Protein AF-A0A2S7XM12-F1 (afdb_monomer_lite)

pLDDT: mean 94.17, std 8.86, range [50.47, 98.75]

Foldseek 3Di:
DPDDWDKDQLLVFFDDWFWDQLLVVQADWFWEQELVLFDLVVLARHDTDTDGSNPDDPFFITFDAAQKKKQQQKPNLSGSIHGQHHVRGRGTYGVRIDTGHGDPFDHSVLVRVVCVDPVNSVQSVVQFDDDPITGHDNVSNRRDMDTRDGPVD

InterPro domains:
  IPR000055 Type I restriction modification DNA specificity domain [PF01420] (4-153)
  IPR044946 Type I restriction modification DNA specificity domain superfamily [G3DSA:3.90.220.20] (1-153)
  IPR052021 Type I restriction system S subunit [PTHR30408] (4-153)

Organism: NCBI:txid61644

Structure (mmCIF, N/CA/C/O backbone):
data_AF-A0A2S7XM12-F1
#
_entry.id   AF-A0A2S7XM12-F1
#
loop_
_atom_site.group_PDB
_atom_site.id
_atom_site.type_symbol
_atom_site.label_atom_id
_atom_site.label_alt_id
_atom_site.label_comp_id
_atom_site.label_asym_id
_atom_site.label_entity_id
_atom_site.label_seq_id
_atom_site.pdbx_PDB_ins_code
_atom_site.Cartn_x
_atom_site.Cartn_y
_atom_site.Cartn_z
_atom_site.occupancy
_atom_site.B_iso_or_equiv
_atom_site.auth_seq_id
_atom_site.auth_comp_id
_atom_site.auth_asym_id
_atom_site.auth_atom_id
_atom_site.pdbx_PDB_model_num
ATOM 1 N N . MET A 1 1 ? -19.248 5.511 23.249 1.00 50.47 1 MET A N 1
ATOM 2 C CA . MET A 1 1 ? -18.988 4.422 22.281 1.00 50.47 1 MET A CA 1
ATOM 3 C C . MET A 1 1 ? -20.319 3.722 22.055 1.00 50.47 1 MET A C 1
ATOM 5 O O . MET A 1 1 ? -20.952 3.402 23.052 1.00 50.47 1 MET A O 1
ATOM 9 N N . LYS A 1 2 ? -20.802 3.580 20.810 1.00 52.25 2 LYS A N 1
ATOM 10 C CA . LYS A 1 2 ? -21.951 2.694 20.533 1.00 52.25 2 LYS A CA 1
ATOM 11 C C . LYS A 1 2 ? -21.529 1.260 20.888 1.00 52.25 2 LYS A C 1
ATOM 13 O O . LYS A 1 2 ? -20.370 0.913 20.686 1.00 52.25 2 LYS A O 1
ATOM 18 N N . ALA A 1 3 ? -22.415 0.503 21.522 1.00 53.28 3 ALA A N 1
ATOM 19 C CA . ALA A 1 3 ? -22.042 -0.480 22.536 1.00 53.28 3 ALA A CA 1
ATOM 20 C C . ALA A 1 3 ? -21.469 -1.831 22.054 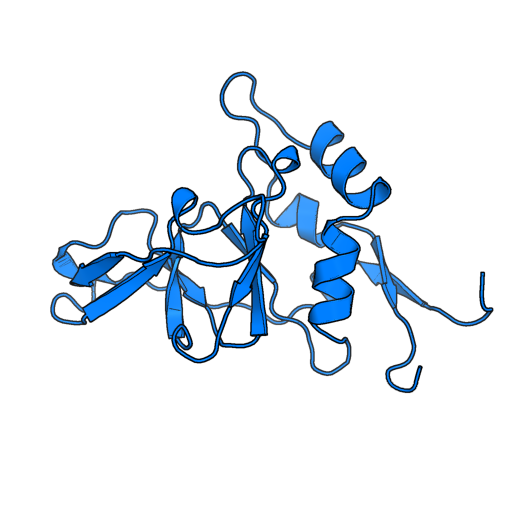1.00 53.28 3 ALA A C 1
ATOM 22 O O . ALA A 1 3 ? -21.051 -2.587 22.917 1.00 53.28 3 ALA A O 1
ATOM 23 N N . ASP A 1 4 ? -21.345 -2.127 20.752 1.00 72.38 4 ASP A N 1
ATOM 24 C CA . ASP A 1 4 ? -21.030 -3.508 20.310 1.00 72.38 4 ASP A CA 1
ATOM 25 C C . ASP A 1 4 ? -19.910 -3.652 19.261 1.00 72.38 4 ASP A C 1
ATOM 27 O O . ASP A 1 4 ? -19.759 -4.704 18.637 1.00 72.38 4 ASP A O 1
ATOM 31 N N . TRP A 1 5 ? -19.083 -2.625 19.042 1.00 81.50 5 TRP A N 1
ATOM 32 C CA . TRP A 1 5 ? -17.964 -2.764 18.099 1.00 81.50 5 TRP A CA 1
ATOM 33 C C . TRP A 1 5 ? -16.858 -3.635 18.685 1.00 81.50 5 TRP A C 1
ATOM 35 O O . TRP A 1 5 ? -16.261 -3.313 19.716 1.00 81.50 5 TRP A O 1
ATOM 45 N N . GLN A 1 6 ? -16.531 -4.716 17.977 1.00 88.06 6 GLN A N 1
ATOM 46 C CA . GLN A 1 6 ? -15.351 -5.509 18.293 1.00 88.06 6 GLN A CA 1
ATOM 47 C C . GLN A 1 6 ? -14.087 -4.709 17.977 1.00 88.06 6 GLN A C 1
ATOM 49 O O . GLN A 1 6 ? -14.089 -3.748 17.209 1.00 88.06 6 GLN A O 1
ATOM 54 N N . VAL A 1 7 ? -12.972 -5.131 18.555 1.00 92.62 7 VAL A N 1
ATOM 55 C CA . VAL A 1 7 ? -11.666 -4.528 18.314 1.00 92.62 7 VAL A CA 1
ATOM 56 C C . VAL A 1 7 ? -10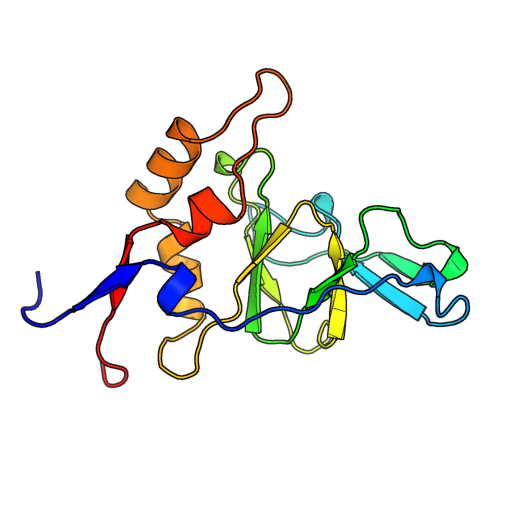.739 -5.621 17.801 1.00 92.62 7 VAL A C 1
ATOM 58 O O . VAL A 1 7 ? -10.582 -6.652 18.452 1.00 92.62 7 VAL A O 1
ATOM 61 N N . LYS A 1 8 ? -10.140 -5.415 16.624 1.00 95.19 8 LYS A N 1
ATOM 62 C CA . LYS A 1 8 ? -9.260 -6.396 15.965 1.00 95.19 8 LYS A CA 1
ATOM 63 C C . LYS A 1 8 ? -7.918 -5.759 15.602 1.00 95.19 8 LYS A C 1
ATOM 65 O O . LYS A 1 8 ? -7.807 -4.532 15.521 1.00 95.19 8 LYS A O 1
ATOM 70 N N . LYS A 1 9 ? -6.888 -6.578 15.361 1.00 97.38 9 LYS A N 1
ATOM 71 C CA . LYS A 1 9 ? -5.683 -6.088 14.676 1.00 97.38 9 LYS A CA 1
ATOM 72 C C . LYS A 1 9 ? -6.010 -5.897 13.202 1.00 97.38 9 LYS A C 1
ATOM 74 O O . LYS A 1 9 ? -6.714 -6.718 12.615 1.00 97.38 9 LYS A O 1
ATOM 79 N N . LEU A 1 10 ? -5.459 -4.854 12.591 1.00 97.44 10 LEU A N 1
ATOM 80 C CA . LEU A 1 10 ? -5.666 -4.565 11.178 1.00 97.44 10 LEU A CA 1
ATOM 81 C C . LEU A 1 10 ? -5.276 -5.776 10.327 1.00 97.44 10 LEU A C 1
ATOM 83 O O . LEU A 1 10 ? -6.047 -6.180 9.473 1.00 97.44 10 LEU A O 1
ATOM 87 N N . GLY A 1 11 ? -4.150 -6.429 10.619 1.00 97.50 11 GLY A N 1
ATOM 88 C CA . GLY A 1 11 ? -3.710 -7.621 9.890 1.00 97.50 11 GLY A CA 1
ATOM 89 C C . GLY A 1 11 ? -4.701 -8.793 9.899 1.00 97.50 11 GLY A C 1
ATOM 90 O O . GLY A 1 11 ? -4.731 -9.547 8.928 1.00 97.50 11 GLY A O 1
ATOM 91 N N . ASP A 1 12 ? -5.538 -8.925 10.932 1.00 97.19 12 ASP A N 1
ATOM 92 C CA . ASP A 1 12 ? -6.496 -10.034 11.061 1.00 97.19 12 ASP A CA 1
ATOM 93 C C . ASP A 1 12 ? -7.690 -9.880 10.109 1.00 97.19 12 ASP A C 1
ATOM 95 O O . ASP A 1 12 ? -8.362 -10.862 9.781 1.00 97.19 12 ASP A O 1
ATOM 99 N N . VAL A 1 13 ? -7.942 -8.657 9.635 1.00 96.06 13 VAL A N 1
ATOM 100 C CA . VAL A 1 13 ? -9.050 -8.321 8.730 1.00 96.06 13 VAL A CA 1
ATOM 101 C C . VAL A 1 13 ? -8.593 -8.106 7.284 1.00 96.06 13 VAL A C 1
ATOM 103 O O . VAL A 1 13 ? -9.379 -7.659 6.450 1.00 96.06 13 VAL A O 1
ATOM 106 N N . LEU A 1 14 ? -7.340 -8.452 6.963 1.00 97.81 14 LEU A N 1
ATOM 107 C CA . LEU A 1 14 ? -6.785 -8.365 5.611 1.00 97.81 14 LEU A CA 1
ATOM 108 C C . LEU A 1 14 ? -6.613 -9.740 4.965 1.00 97.81 14 LEU A C 1
ATOM 110 O O . LEU A 1 14 ? -6.393 -10.759 5.624 1.00 97.81 14 LEU A O 1
ATOM 114 N N . GLN A 1 15 ? -6.690 -9.754 3.642 1.00 98.12 15 GLN A N 1
ATOM 115 C CA . GLN A 1 15 ? -6.326 -10.888 2.808 1.00 98.12 15 GLN A CA 1
ATOM 116 C C . GLN A 1 15 ? -4.814 -10.902 2.554 1.00 98.12 15 GLN A C 1
ATOM 118 O O . GLN A 1 15 ? -4.120 -9.892 2.700 1.00 98.12 15 GLN A O 1
ATOM 123 N N . LYS A 1 16 ? -4.290 -12.055 2.129 1.00 97.06 16 LYS A N 1
ATOM 124 C CA . LYS A 1 16 ? -2.924 -12.126 1.599 1.00 97.06 16 LYS A CA 1
ATOM 125 C C . LYS A 1 16 ? -2.858 -11.407 0.248 1.00 97.06 16 LYS A C 1
ATOM 127 O O . LYS A 1 16 ? -3.780 -11.499 -0.560 1.00 97.06 16 LYS A O 1
ATOM 132 N N . THR A 1 17 ? -1.749 -10.720 0.012 1.00 97.44 17 THR A N 1
ATOM 133 C CA . THR A 1 17 ? -1.447 -10.025 -1.243 1.00 97.44 17 THR A CA 1
ATOM 134 C C . THR A 1 17 ? -0.312 -10.729 -1.966 1.00 97.44 17 THR A C 1
ATOM 136 O O . THR A 1 17 ? 0.532 -11.373 -1.339 1.00 97.44 17 THR A O 1
ATOM 139 N N . GLU A 1 18 ? -0.272 -10.576 -3.280 1.00 96.69 18 GLU A N 1
ATOM 140 C CA . GLU A 1 18 ? 0.694 -11.235 -4.142 1.00 96.69 18 GLU A CA 1
ATOM 141 C C . GLU A 1 18 ? 1.882 -10.314 -4.457 1.00 96.69 18 GLU A C 1
ATOM 143 O O . GLU A 1 18 ? 1.750 -9.093 -4.597 1.00 96.69 18 GLU A O 1
ATOM 148 N N . THR A 1 19 ? 3.059 -10.918 -4.594 1.00 97.44 19 THR A N 1
ATOM 149 C CA . THR A 1 19 ? 4.243 -10.270 -5.155 1.00 97.44 19 THR A CA 1
ATOM 150 C C . THR A 1 19 ? 4.722 -11.053 -6.363 1.00 97.44 19 THR A C 1
ATOM 152 O O . THR A 1 19 ? 4.644 -12.280 -6.395 1.00 97.44 19 THR A O 1
ATOM 155 N N . ILE A 1 20 ? 5.226 -10.340 -7.362 1.00 97.56 20 ILE A N 1
ATOM 156 C CA . ILE A 1 20 ? 5.784 -10.923 -8.581 1.00 97.56 20 ILE A CA 1
ATOM 157 C C . ILE A 1 20 ? 7.098 -10.235 -8.934 1.00 97.56 20 ILE A C 1
ATOM 159 O O . ILE A 1 20 ? 7.402 -9.155 -8.428 1.00 97.56 20 ILE A O 1
ATOM 163 N N . ASN A 1 21 ? 7.869 -10.842 -9.832 1.00 97.25 21 ASN A N 1
ATOM 164 C CA . ASN A 1 21 ? 8.996 -10.185 -10.476 1.00 97.25 21 ASN A CA 1
ATOM 165 C C . ASN A 1 21 ? 8.674 -9.945 -11.963 1.00 97.25 21 ASN A C 1
ATOM 167 O O . ASN A 1 21 ? 8.816 -10.879 -12.754 1.00 97.25 21 ASN A O 1
ATOM 171 N N . PRO A 1 22 ? 8.279 -8.720 -12.370 1.00 96.81 22 PRO A N 1
ATOM 172 C CA . PRO A 1 22 ? 7.907 -8.445 -13.758 1.00 96.81 22 PRO A CA 1
ATOM 173 C C . PRO A 1 22 ? 9.023 -8.732 -14.774 1.00 96.81 22 PRO A C 1
ATOM 175 O O . PRO A 1 22 ? 8.728 -9.003 -15.934 1.00 96.81 22 PRO A O 1
ATOM 178 N N . SER A 1 23 ? 10.296 -8.759 -14.354 1.00 94.69 23 SER A N 1
ATOM 179 C CA . SER A 1 23 ? 11.417 -9.092 -15.246 1.00 94.69 23 SER A CA 1
ATOM 180 C C . SER A 1 23 ? 11.381 -10.534 -15.767 1.00 94.69 23 SER A C 1
ATOM 182 O O . SER A 1 23 ? 12.052 -10.840 -16.747 1.00 94.69 23 SER A O 1
ATOM 184 N N . GLN A 1 24 ? 10.611 -11.423 -15.128 1.00 96.69 24 GLN A N 1
ATOM 185 C CA . GLN A 1 24 ? 10.371 -12.791 -15.607 1.00 96.69 24 GLN A CA 1
ATOM 186 C C . GLN A 1 24 ? 9.367 -12.840 -16.771 1.00 96.69 24 GLN A C 1
ATOM 188 O O . GLN A 1 24 ? 9.221 -13.871 -17.419 1.00 96.69 24 GLN A O 1
ATOM 193 N N . SER A 1 25 ? 8.685 -11.731 -17.062 1.00 96.62 25 SER A N 1
ATOM 194 C CA . SER A 1 25 ? 7.777 -11.570 -18.199 1.00 96.62 25 SER A CA 1
ATOM 195 C C . SER A 1 25 ? 8.162 -10.297 -18.964 1.00 96.62 25 SER A C 1
ATOM 197 O O . SER A 1 25 ? 7.461 -9.290 -18.884 1.00 96.62 25 SER A O 1
ATOM 199 N N . PRO A 1 26 ? 9.301 -10.301 -19.682 1.00 95.88 26 PRO A N 1
ATOM 200 C CA . PRO A 1 26 ? 9.962 -9.081 -20.150 1.00 95.88 26 PRO A CA 1
ATOM 201 C C . PRO A 1 26 ? 9.112 -8.222 -21.096 1.00 95.88 26 PRO A C 1
ATOM 203 O O . PRO A 1 26 ? 9.211 -6.997 -21.048 1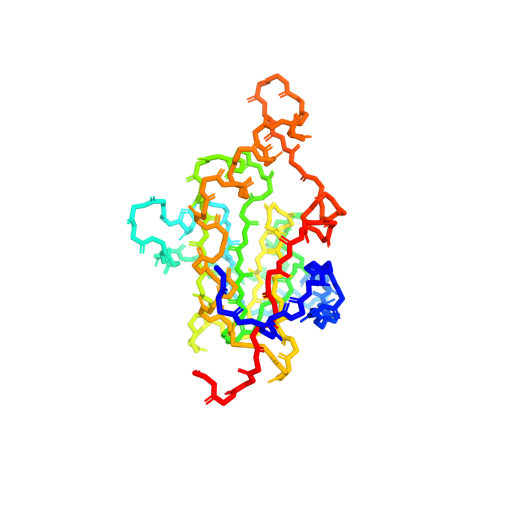.00 95.88 26 PRO A O 1
ATOM 206 N N . GLU A 1 27 ? 8.252 -8.844 -21.906 1.00 97.69 27 GLU A N 1
ATOM 207 C CA . GLU A 1 27 ? 7.377 -8.146 -22.859 1.00 97.69 27 GLU A CA 1
ATOM 208 C C . GLU A 1 27 ? 6.032 -7.709 -22.267 1.00 97.69 27 GLU A C 1
ATOM 210 O O . GLU A 1 27 ? 5.266 -7.001 -22.923 1.00 97.69 27 GLU A O 1
ATOM 215 N N . TRP A 1 28 ? 5.721 -8.099 -21.029 1.00 97.38 28 TRP A N 1
ATOM 216 C CA . TRP A 1 28 ? 4.479 -7.686 -20.390 1.00 97.38 28 TRP A CA 1
ATOM 217 C C . TRP A 1 28 ? 4.514 -6.189 -20.069 1.00 97.38 28 TRP A C 1
ATOM 219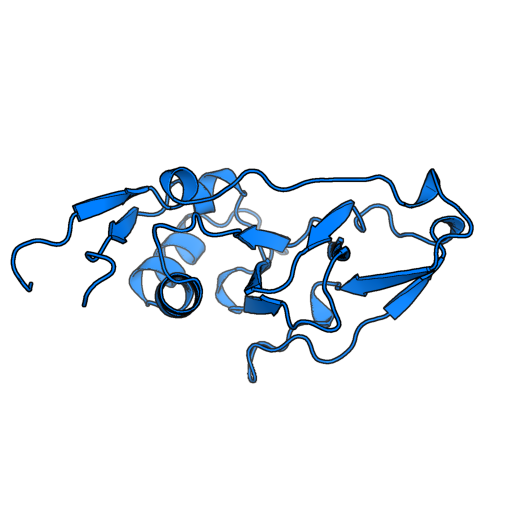 O O . TRP A 1 28 ? 5.425 -5.702 -19.400 1.00 97.38 28 TRP A O 1
ATOM 229 N N . MET A 1 29 ? 3.508 -5.463 -20.553 1.00 98.12 29 MET A N 1
ATOM 230 C CA . MET A 1 29 ? 3.297 -4.052 -20.238 1.00 98.12 29 MET A CA 1
ATOM 231 C C . MET A 1 29 ? 2.368 -3.920 -19.036 1.00 98.12 29 MET A C 1
ATOM 233 O O . MET A 1 29 ? 1.275 -4.488 -19.041 1.00 98.12 29 MET A O 1
ATOM 237 N N . PHE A 1 30 ? 2.750 -3.093 -18.070 1.00 98.19 30 PHE A N 1
ATOM 238 C CA . PHE A 1 30 ? 1.922 -2.775 -16.908 1.00 98.19 30 PHE A CA 1
ATOM 239 C C . PHE A 1 30 ? 2.071 -1.304 -16.512 1.00 98.19 30 PHE A C 1
ATOM 241 O O . PHE A 1 30 ? 3.053 -0.646 -16.864 1.00 98.19 30 PHE A O 1
ATOM 248 N N . ASN A 1 31 ? 1.088 -0.789 -15.779 1.00 98.50 31 ASN A N 1
ATOM 249 C CA . ASN A 1 31 ? 1.172 0.499 -15.106 1.00 98.50 31 ASN A CA 1
ATOM 250 C C . ASN A 1 31 ? 1.903 0.313 -13.776 1.00 98.50 31 ASN A C 1
ATOM 252 O O . ASN A 1 31 ? 1.504 -0.489 -12.927 1.00 98.50 31 ASN A O 1
ATOM 256 N N . TYR A 1 32 ? 2.992 1.049 -13.606 1.00 98.44 32 TYR A N 1
ATOM 257 C CA . TYR A 1 32 ? 3.764 1.098 -12.382 1.00 98.44 32 TYR A CA 1
ATOM 258 C C . TYR A 1 32 ? 3.319 2.280 -11.523 1.00 98.44 32 TYR A C 1
ATOM 260 O O . TYR A 1 32 ? 3.326 3.427 -11.972 1.00 98.44 32 TYR A O 1
ATOM 268 N N . ILE A 1 33 ? 2.941 1.969 -10.284 1.00 98.56 33 ILE A N 1
ATOM 269 C CA . ILE A 1 33 ? 2.514 2.929 -9.265 1.00 98.56 33 ILE A CA 1
ATOM 270 C C . ILE A 1 33 ? 3.676 3.109 -8.282 1.00 98.56 33 ILE A C 1
ATOM 272 O O . ILE A 1 33 ? 3.919 2.262 -7.409 1.00 98.56 33 ILE A O 1
ATOM 276 N N . ASP A 1 34 ? 4.431 4.192 -8.442 1.00 97.00 34 ASP A N 1
ATOM 277 C CA . ASP A 1 34 ? 5.492 4.561 -7.508 1.00 97.00 34 ASP A CA 1
ATOM 278 C C . ASP A 1 34 ? 4.957 5.443 -6.372 1.00 97.00 34 ASP A C 1
ATOM 280 O O . ASP A 1 34 ? 3.780 5.780 -6.337 1.00 97.00 34 ASP A O 1
ATOM 284 N N . VAL A 1 35 ? 5.807 5.791 -5.398 1.00 94.94 35 VAL A N 1
ATOM 285 C CA . VAL A 1 35 ? 5.364 6.577 -4.230 1.00 94.94 35 VAL A CA 1
ATOM 286 C C . VAL A 1 35 ? 4.894 7.988 -4.621 1.00 94.94 35 VAL A C 1
ATOM 288 O O . VAL A 1 35 ? 4.034 8.559 -3.949 1.00 94.94 35 VAL A O 1
ATOM 291 N N . SER A 1 36 ? 5.449 8.554 -5.695 1.00 94.81 36 SER A N 1
ATOM 292 C CA . SER A 1 36 ? 5.051 9.859 -6.236 1.00 94.81 36 SER A CA 1
ATOM 293 C C . SER A 1 36 ? 3.713 9.818 -6.968 1.00 94.81 36 SER A C 1
ATOM 295 O O . SER A 1 36 ? 3.042 10.845 -6.981 1.00 94.81 36 SER A O 1
ATOM 297 N N . SER A 1 37 ? 3.292 8.659 -7.487 1.00 97.00 37 SER A N 1
ATOM 298 C CA . SER A 1 37 ? 1.997 8.479 -8.154 1.00 97.00 37 SER A CA 1
ATOM 299 C C . SER A 1 37 ? 0.795 8.813 -7.269 1.00 97.00 37 SER A C 1
ATOM 301 O O . SER A 1 37 ? -0.272 9.121 -7.791 1.00 97.00 37 SER A O 1
ATOM 303 N N . VAL A 1 38 ? 0.932 8.723 -5.940 1.00 97.75 38 VAL A N 1
ATOM 304 C CA . VAL A 1 38 ? -0.153 9.048 -5.002 1.00 97.75 38 VAL A CA 1
ATOM 305 C C . VAL A 1 38 ? 0.013 10.447 -4.447 1.00 97.75 38 VAL A C 1
ATOM 307 O O . VAL A 1 38 ? 0.984 10.725 -3.738 1.00 97.75 38 VAL A O 1
ATOM 310 N N . SER A 1 39 ? -0.985 11.289 -4.678 1.00 96.69 39 SER A N 1
ATOM 311 C CA . SER A 1 39 ? -1.062 12.621 -4.092 1.00 96.69 39 SER A CA 1
ATOM 312 C C . SER A 1 39 ? -1.519 12.568 -2.635 1.00 96.69 39 SER A C 1
ATOM 314 O O . SER A 1 39 ? -2.440 11.840 -2.268 1.00 96.69 39 SER A O 1
ATOM 316 N N . ASN A 1 40 ? -0.860 13.355 -1.786 1.00 93.12 40 ASN A N 1
ATOM 317 C CA . ASN A 1 40 ? -1.229 13.521 -0.381 1.00 93.12 40 ASN A CA 1
ATOM 318 C C . ASN A 1 40 ? -2.212 14.678 -0.141 1.00 93.12 40 ASN A C 1
ATOM 320 O O . ASN A 1 40 ? -2.473 15.011 1.013 1.00 93.12 40 ASN A O 1
ATOM 324 N N . SER A 1 41 ? -2.726 15.306 -1.201 1.00 95.38 41 SER A N 1
ATOM 325 C CA . SER A 1 41 ? -3.803 16.298 -1.113 1.00 95.38 41 SER A CA 1
ATOM 326 C C . SER A 1 41 ? -5.130 15.729 -1.608 1.00 95.38 41 SER A C 1
ATOM 328 O O . SER A 1 41 ? -6.159 15.930 -0.969 1.00 95.38 41 SER A O 1
ATOM 330 N N . THR A 1 42 ? -5.107 14.994 -2.722 1.00 96.56 42 THR A N 1
ATOM 331 C CA . THR A 1 42 ? -6.305 14.383 -3.320 1.00 96.56 42 THR A CA 1
ATOM 332 C C . THR A 1 42 ? -6.547 12.958 -2.824 1.00 96.56 42 THR A C 1
ATOM 334 O O . THR A 1 42 ? -7.670 12.468 -2.921 1.00 96.56 42 THR A O 1
ATOM 337 N N . PHE A 1 43 ? -5.518 12.300 -2.269 1.00 97.62 43 PHE A N 1
ATOM 338 C CA . PHE A 1 43 ? -5.544 10.896 -1.832 1.00 97.62 43 PHE A CA 1
ATOM 339 C C . PHE A 1 43 ? -5.922 9.924 -2.958 1.00 97.62 43 PHE A C 1
ATOM 341 O O . PHE A 1 43 ? -6.596 8.911 -2.752 1.00 97.62 43 PHE A O 1
ATOM 348 N N . GLN A 1 44 ? -5.490 10.261 -4.174 1.00 98.00 44 GLN A N 1
ATOM 349 C CA . GLN A 1 44 ? -5.726 9.501 -5.395 1.00 98.00 44 GLN A CA 1
ATOM 350 C C . GLN A 1 44 ? -4.404 9.107 -6.053 1.00 98.00 44 GLN A C 1
ATOM 352 O O . GLN A 1 44 ? -3.360 9.721 -5.820 1.00 98.00 44 GLN A O 1
ATOM 357 N N . ILE A 1 45 ? -4.467 8.057 -6.873 1.00 98.38 45 ILE A N 1
ATOM 358 C CA . ILE A 1 45 ? -3.397 7.701 -7.803 1.00 98.38 45 ILE A CA 1
ATOM 359 C C . ILE A 1 45 ? -3.586 8.585 -9.039 1.00 98.38 45 ILE A C 1
ATOM 361 O O . ILE A 1 45 ? -4.570 8.411 -9.754 1.00 98.38 45 ILE A O 1
ATOM 365 N N . GLU A 1 46 ? -2.690 9.546 -9.251 1.00 95.94 46 GLU A N 1
ATOM 366 C CA . GLU A 1 46 ? -2.812 10.560 -10.308 1.00 95.94 46 GLU A CA 1
ATOM 367 C C . GLU A 1 46 ? -2.081 10.119 -11.580 1.00 95.94 46 GLU A C 1
ATOM 369 O O . GLU A 1 46 ? -2.708 9.839 -12.599 1.00 95.94 46 GLU A O 1
ATOM 374 N N . GLU A 1 47 ? -0.756 9.983 -11.511 1.00 93.88 47 GLU A N 1
ATOM 375 C CA . GLU A 1 47 ? 0.071 9.610 -12.660 1.00 93.88 47 GLU A CA 1
ATOM 376 C C . GLU A 1 47 ? 0.792 8.285 -12.417 1.00 93.88 47 GLU A C 1
ATOM 378 O O . GLU A 1 47 ? 1.467 8.089 -11.405 1.00 93.88 47 GLU A O 1
ATOM 383 N N . THR A 1 48 ? 0.676 7.364 -13.375 1.00 97.38 48 THR A N 1
ATOM 384 C CA . THR A 1 48 ? 1.385 6.077 -13.365 1.00 97.38 48 THR A CA 1
ATOM 385 C C . THR A 1 48 ? 2.281 5.963 -14.589 1.00 97.38 48 THR A C 1
ATOM 387 O O . THR A 1 48 ? 2.033 6.586 -15.623 1.00 97.38 48 THR A O 1
ATOM 390 N N . GLN A 1 49 ? 3.334 5.155 -14.488 1.00 97.25 49 GLN A N 1
ATOM 391 C CA . GLN A 1 49 ? 4.263 4.943 -15.594 1.00 97.25 49 GLN A CA 1
ATOM 392 C C . GLN A 1 49 ? 3.972 3.615 -16.277 1.00 97.25 49 GLN A C 1
ATOM 394 O O . GLN A 1 49 ? 4.074 2.557 -15.658 1.00 97.25 49 GLN A O 1
ATOM 399 N N . ARG A 1 50 ? 3.659 3.643 -17.571 1.00 97.75 50 ARG A N 1
ATOM 400 C CA . ARG A 1 50 ? 3.485 2.414 -18.344 1.00 97.75 50 ARG A CA 1
ATOM 401 C C . ARG A 1 50 ? 4.843 1.870 -18.781 1.00 97.75 50 ARG A C 1
ATOM 403 O O . ARG A 1 50 ? 5.522 2.489 -19.596 1.00 97.75 50 ARG A O 1
ATOM 410 N N . ILE A 1 51 ? 5.230 0.710 -18.256 1.00 97.31 51 ILE A N 1
ATOM 411 C CA . ILE A 1 51 ? 6.567 0.133 -18.449 1.00 97.31 51 ILE A CA 1
ATOM 412 C C . ILE A 1 51 ? 6.509 -1.340 -18.866 1.00 97.31 51 ILE A C 1
ATOM 414 O O . ILE A 1 51 ? 5.527 -2.038 -18.610 1.00 97.31 51 ILE A O 1
ATOM 418 N N . LYS A 1 52 ? 7.581 -1.805 -19.518 1.00 97.94 52 LYS A N 1
ATOM 419 C CA . LYS A 1 52 ? 7.817 -3.225 -19.821 1.00 97.94 52 LYS A CA 1
ATOM 420 C C . LYS A 1 52 ? 8.368 -3.961 -18.604 1.00 97.94 52 LYS A C 1
ATOM 422 O O . LYS A 1 52 ? 9.151 -3.391 -17.842 1.00 97.94 52 LYS A O 1
ATOM 427 N N . GLY A 1 53 ? 8.068 -5.253 -18.492 1.00 97.81 53 GLY A N 1
ATOM 428 C CA . GLY A 1 53 ? 8.679 -6.164 -17.520 1.00 97.81 53 GLY A CA 1
ATOM 429 C C . GLY A 1 53 ? 10.209 -6.118 -17.525 1.00 97.81 53 GLY A C 1
ATOM 430 O O . GLY A 1 53 ? 10.827 -6.085 -16.463 1.00 97.81 53 GLY A O 1
ATOM 431 N N . SER A 1 54 ? 10.825 -6.016 -18.706 1.00 97.56 54 SER A N 1
ATOM 432 C CA . SER A 1 54 ? 12.283 -5.901 -18.868 1.00 97.56 54 SER A CA 1
ATOM 433 C C . SER A 1 54 ? 12.876 -4.611 -18.291 1.00 97.56 54 SER A C 1
ATOM 435 O O . SER A 1 54 ? 14.030 -4.609 -17.870 1.00 97.56 54 SER A O 1
ATOM 437 N N . ALA A 1 55 ? 12.088 -3.536 -18.227 1.00 97.38 55 ALA A N 1
ATOM 438 C CA . ALA A 1 55 ? 12.476 -2.240 -17.671 1.00 97.38 55 ALA A CA 1
ATOM 439 C C . ALA A 1 55 ? 11.985 -2.041 -16.224 1.00 97.38 55 ALA A C 1
ATOM 441 O O . ALA A 1 55 ? 12.107 -0.946 -15.673 1.00 97.38 55 ALA A O 1
ATOM 442 N N . ALA A 1 56 ? 11.404 -3.074 -15.605 1.00 96.94 56 ALA A N 1
ATOM 443 C CA . ALA A 1 56 ? 10.789 -2.962 -14.292 1.00 96.94 56 ALA A CA 1
ATOM 444 C C . ALA A 1 56 ? 11.824 -2.620 -13.203 1.00 96.94 56 ALA A C 1
ATOM 446 O O . ALA A 1 56 ? 12.770 -3.387 -12.988 1.00 96.94 56 ALA A O 1
ATOM 447 N N . PRO A 1 57 ? 11.625 -1.528 -12.437 1.00 96.75 57 PRO A N 1
ATOM 448 C CA . PRO A 1 57 ? 12.469 -1.217 -11.292 1.00 96.75 57 PRO A CA 1
ATOM 449 C C . PRO A 1 57 ? 12.512 -2.369 -10.282 1.00 96.75 57 PRO A C 1
ATOM 451 O O . PRO A 1 57 ? 11.551 -3.128 -10.128 1.00 96.75 57 PRO A O 1
ATOM 454 N N . SER A 1 58 ? 13.591 -2.459 -9.500 1.00 96.88 58 SER A N 1
ATOM 455 C CA . SER A 1 58 ? 13.731 -3.487 -8.453 1.00 96.88 58 SER A CA 1
ATOM 456 C C . SER A 1 58 ? 12.604 -3.453 -7.410 1.00 96.88 58 SER A C 1
ATOM 458 O O . SER A 1 58 ? 12.272 -4.480 -6.820 1.00 96.88 58 SER A O 1
ATOM 460 N N . ARG A 1 59 ? 11.981 -2.284 -7.212 1.00 96.81 59 ARG A N 1
ATOM 461 C CA . ARG A 1 59 ? 10.853 -2.081 -6.292 1.00 96.81 59 ARG A CA 1
ATOM 462 C C . ARG A 1 59 ? 9.484 -2.426 -6.882 1.00 96.81 59 ARG A C 1
ATOM 464 O O . ARG A 1 59 ? 8.551 -2.604 -6.106 1.00 96.81 59 ARG A O 1
ATOM 471 N N . ALA A 1 60 ? 9.336 -2.540 -8.202 1.00 97.88 60 ALA A N 1
ATOM 472 C CA . ALA A 1 60 ? 8.063 -2.877 -8.841 1.00 97.88 60 ALA A CA 1
ATOM 473 C C . ALA A 1 60 ? 7.749 -4.363 -8.622 1.00 97.88 60 ALA A C 1
ATOM 475 O O . ALA A 1 60 ? 8.241 -5.217 -9.362 1.00 97.88 60 ALA A O 1
ATOM 476 N N . ARG A 1 61 ? 7.018 -4.689 -7.549 1.00 98.19 61 ARG A N 1
ATOM 477 C CA . ARG A 1 61 ? 6.824 -6.086 -7.118 1.00 98.19 61 ARG A CA 1
ATOM 478 C C . ARG A 1 61 ? 5.429 -6.415 -6.604 1.00 98.19 61 ARG A C 1
ATOM 480 O O . ARG A 1 61 ? 5.041 -7.573 -6.699 1.00 98.19 61 ARG A O 1
ATOM 487 N N . LYS A 1 62 ? 4.704 -5.469 -6.004 1.00 98.38 62 LYS A N 1
ATOM 488 C CA . LYS A 1 62 ? 3.438 -5.761 -5.313 1.00 98.38 62 LYS A CA 1
ATOM 489 C C . LYS A 1 62 ? 2.274 -5.654 -6.298 1.00 98.38 62 LYS A C 1
ATOM 491 O O . LYS A 1 62 ? 2.159 -4.641 -6.979 1.00 98.38 62 LYS A O 1
ATOM 496 N N . VAL A 1 63 ? 1.438 -6.687 -6.375 1.00 98.56 63 VAL A N 1
ATOM 497 C CA . VAL A 1 63 ? 0.243 -6.681 -7.232 1.00 98.56 63 VAL A CA 1
ATOM 498 C C . VAL A 1 63 ? -0.894 -5.982 -6.497 1.00 98.56 63 VAL A C 1
ATOM 500 O O . VAL A 1 63 ? -1.225 -6.362 -5.371 1.00 98.56 63 VAL A O 1
ATOM 503 N N . VAL A 1 64 ? -1.500 -4.990 -7.141 1.00 98.69 64 VAL A N 1
ATOM 504 C CA . VAL A 1 64 ? -2.716 -4.333 -6.652 1.00 98.69 64 VAL A CA 1
ATOM 505 C C . VAL A 1 64 ? -3.947 -4.863 -7.382 1.00 98.69 64 VAL A C 1
ATOM 507 O O . VAL A 1 64 ? -3.860 -5.295 -8.530 1.00 98.69 64 VAL A O 1
ATOM 510 N N . LYS A 1 65 ? -5.091 -4.846 -6.705 1.00 98.69 65 LYS A N 1
ATOM 511 C CA . LYS A 1 65 ? -6.414 -5.093 -7.282 1.00 98.69 65 LYS A CA 1
ATOM 512 C C . LYS A 1 65 ? -7.304 -3.885 -7.041 1.00 98.69 65 LYS A C 1
ATOM 514 O O . LYS A 1 65 ? -7.031 -3.091 -6.139 1.00 98.69 65 LYS A O 1
ATOM 519 N N . GLU A 1 66 ? -8.361 -3.761 -7.831 1.00 98.56 66 GLU A N 1
ATOM 520 C CA . GLU A 1 66 ? -9.412 -2.779 -7.562 1.00 98.56 66 GLU A CA 1
ATOM 521 C C . GLU A 1 66 ? -9.841 -2.841 -6.083 1.00 98.56 66 GLU A C 1
ATOM 523 O O . GLU A 1 66 ? -9.945 -3.923 -5.498 1.00 98.56 66 GLU A O 1
ATOM 528 N N . ASN A 1 67 ? -10.091 -1.676 -5.479 1.00 98.38 67 ASN A N 1
ATOM 529 C CA . ASN A 1 67 ? -10.535 -1.505 -4.093 1.00 98.38 67 ASN A CA 1
ATOM 530 C C . ASN A 1 67 ? -9.498 -1.835 -3.009 1.00 98.38 67 ASN A C 1
ATOM 532 O O . ASN A 1 67 ? -9.783 -1.576 -1.832 1.00 98.38 67 ASN A O 1
ATOM 536 N N . ASP A 1 68 ? -8.300 -2.308 -3.371 1.00 98.75 68 ASP A N 1
ATOM 537 C CA . ASP A 1 68 ? -7.157 -2.302 -2.456 1.00 98.75 68 ASP A CA 1
ATOM 538 C C . ASP A 1 68 ? -6.848 -0.865 -2.018 1.00 98.75 68 ASP A C 1
ATOM 540 O O . ASP A 1 68 ? -7.053 0.096 -2.761 1.00 98.75 68 ASP A O 1
ATOM 544 N N . ILE A 1 69 ? -6.300 -0.712 -0.816 1.00 98.75 69 ILE A N 1
ATOM 545 C CA . ILE A 1 69 ? -5.743 0.560 -0.356 1.00 98.75 69 ILE A CA 1
ATOM 546 C C . ILE A 1 69 ? -4.226 0.429 -0.369 1.00 98.75 69 ILE A C 1
ATOM 548 O O . ILE A 1 69 ? -3.674 -0.535 0.162 1.00 98.75 69 ILE A O 1
ATOM 552 N N . ILE A 1 70 ? -3.533 1.403 -0.945 1.00 98.69 70 ILE A N 1
ATOM 553 C CA . ILE A 1 70 ? -2.076 1.495 -0.861 1.00 98.69 70 ILE A CA 1
ATOM 554 C C . ILE A 1 70 ? -1.693 2.573 0.144 1.00 98.69 70 ILE A C 1
ATOM 556 O O . ILE A 1 70 ? -2.193 3.691 0.086 1.00 98.69 70 ILE A O 1
ATOM 560 N N . PHE A 1 71 ? -0.812 2.225 1.080 1.00 98.38 71 PHE A N 1
ATOM 561 C CA . PHE A 1 71 ? -0.315 3.116 2.129 1.00 98.38 71 PHE A CA 1
ATOM 562 C C . PHE A 1 71 ? 1.205 3.233 2.026 1.00 98.38 71 PHE A C 1
ATOM 564 O O . PHE A 1 71 ? 1.902 2.218 2.109 1.00 98.38 71 PHE A O 1
ATOM 571 N N . ALA A 1 72 ? 1.741 4.436 1.814 1.00 97.75 72 ALA A N 1
ATOM 572 C CA . ALA A 1 72 ? 3.188 4.625 1.730 1.00 97.75 72 ALA A CA 1
ATOM 573 C C . ALA A 1 72 ? 3.845 4.358 3.093 1.00 97.75 72 ALA A C 1
ATOM 575 O O . ALA A 1 72 ? 3.565 5.035 4.081 1.00 97.75 72 ALA A O 1
ATOM 576 N N . THR A 1 73 ? 4.746 3.378 3.150 1.00 96.62 73 THR A N 1
ATOM 577 C CA . THR A 1 73 ? 5.441 2.999 4.394 1.00 96.62 73 THR A CA 1
ATOM 578 C C . THR A 1 73 ? 6.587 3.949 4.726 1.00 96.62 73 THR A C 1
ATOM 580 O O . THR A 1 73 ? 7.021 4.032 5.873 1.00 96.62 73 THR A O 1
ATOM 583 N N . ILE A 1 74 ? 7.065 4.682 3.722 1.00 94.62 74 ILE A N 1
ATOM 584 C CA . ILE A 1 74 ? 8.083 5.724 3.828 1.00 94.62 74 ILE A CA 1
ATOM 585 C C . ILE A 1 74 ? 7.397 7.057 4.113 1.00 94.62 74 ILE A C 1
ATOM 587 O O . ILE A 1 74 ? 6.467 7.436 3.404 1.00 94.62 74 ILE A O 1
ATOM 591 N N . ARG A 1 75 ? 7.913 7.794 5.103 1.00 92.38 75 ARG A N 1
ATOM 592 C CA . ARG A 1 75 ? 7.348 9.053 5.612 1.00 92.38 75 ARG A CA 1
ATOM 593 C C . ARG A 1 75 ? 5.833 8.916 5.826 1.00 92.38 75 ARG A C 1
ATOM 595 O O . ARG A 1 75 ? 5.066 9.686 5.248 1.00 92.38 75 ARG A O 1
ATOM 602 N N . PRO A 1 76 ? 5.395 7.936 6.639 1.00 92.56 76 PRO A N 1
ATOM 603 C CA . PRO A 1 76 ? 3.985 7.555 6.754 1.00 92.56 76 PRO A CA 1
ATOM 604 C C . PRO A 1 76 ? 3.082 8.703 7.230 1.00 92.56 76 PRO A C 1
ATOM 606 O O . PRO A 1 76 ? 1.893 8.728 6.926 1.00 92.56 76 PRO A O 1
ATOM 609 N N . THR A 1 77 ? 3.642 9.695 7.928 1.00 91.38 77 THR A N 1
ATOM 610 C CA . THR A 1 77 ? 2.926 10.898 8.373 1.00 91.38 77 THR A CA 1
ATOM 611 C C . THR A 1 77 ? 2.566 11.863 7.240 1.00 91.38 77 THR A C 1
ATOM 613 O O . THR A 1 77 ? 1.729 12.732 7.449 1.00 91.38 77 THR A O 1
ATOM 616 N N . LEU A 1 78 ? 3.141 11.710 6.038 1.00 92.94 78 LEU A N 1
ATOM 617 C CA . LEU A 1 78 ? 2.725 12.459 4.845 1.00 92.94 78 LEU A CA 1
ATOM 618 C C . LEU A 1 78 ? 1.427 11.930 4.230 1.00 92.94 78 LEU A C 1
ATOM 620 O O . LEU A 1 78 ? 0.946 12.539 3.282 1.00 92.94 78 LEU A O 1
ATOM 624 N N . GLN A 1 79 ? 0.894 10.806 4.728 1.00 93.06 79 GLN A N 1
ATOM 625 C CA . GLN A 1 79 ? -0.416 10.270 4.351 1.00 93.06 79 GLN A CA 1
ATOM 626 C C . GLN A 1 79 ? -0.613 10.127 2.832 1.00 93.06 79 GLN A C 1
ATOM 628 O O . GLN A 1 79 ? -1.674 10.422 2.286 1.00 93.06 79 GLN A O 1
ATOM 633 N N . ARG A 1 80 ? 0.404 9.605 2.137 1.00 96.62 80 ARG A N 1
ATOM 634 C CA . ARG A 1 80 ? 0.234 9.118 0.761 1.00 96.62 80 ARG A CA 1
ATOM 635 C C . ARG A 1 80 ? -0.524 7.797 0.799 1.00 96.62 80 ARG A C 1
ATOM 637 O O . ARG A 1 80 ? 0.071 6.726 0.948 1.00 96.62 80 ARG A O 1
ATOM 644 N N . ILE A 1 81 ? -1.843 7.915 0.725 1.00 98.12 81 ILE A N 1
ATOM 645 C CA . ILE A 1 81 ? -2.809 6.827 0.818 1.00 98.12 81 ILE A CA 1
ATOM 646 C C . ILE A 1 81 ? -3.778 6.974 -0.348 1.00 98.12 81 ILE A C 1
ATOM 648 O O . ILE A 1 81 ? -4.243 8.080 -0.606 1.00 98.12 81 ILE A O 1
ATOM 652 N N . ALA A 1 82 ? -4.090 5.882 -1.036 1.00 98.56 82 ALA A N 1
ATOM 653 C CA . ALA A 1 82 ? -5.092 5.889 -2.096 1.00 98.56 82 ALA A CA 1
ATOM 654 C C . ALA A 1 82 ? -5.844 4.561 -2.162 1.00 98.56 82 ALA A C 1
ATOM 656 O O . ALA A 1 82 ? -5.289 3.511 -1.833 1.00 98.56 82 ALA A O 1
ATOM 657 N N . ILE A 1 83 ? -7.094 4.619 -2.621 1.00 98.75 83 ILE A N 1
ATOM 658 C CA . ILE A 1 83 ? -7.847 3.440 -3.062 1.00 98.75 83 ILE A CA 1
ATOM 659 C C . ILE A 1 83 ? -7.499 3.186 -4.529 1.00 98.75 83 ILE A C 1
ATOM 661 O O . ILE A 1 83 ? -7.489 4.114 -5.338 1.00 98.75 83 ILE A O 1
ATOM 665 N N . VAL A 1 84 ? -7.210 1.935 -4.868 1.00 98.75 84 VAL A N 1
ATOM 666 C CA . VAL A 1 84 ? -6.876 1.515 -6.228 1.00 98.75 84 VAL A CA 1
ATOM 667 C C . VAL A 1 84 ? -8.153 1.511 -7.082 1.00 98.75 84 VAL A C 1
ATOM 669 O O . VAL A 1 84 ? -9.098 0.790 -6.747 1.00 98.75 84 VAL A O 1
ATOM 672 N N . PRO A 1 85 ? -8.208 2.302 -8.169 1.00 98.31 85 PRO A N 1
ATOM 673 C CA . PRO A 1 85 ? -9.354 2.349 -9.069 1.00 98.31 85 PRO A CA 1
ATOM 674 C C . PRO A 1 85 ? -9.388 1.135 -10.010 1.00 98.31 85 PRO A C 1
ATOM 676 O O . PRO A 1 85 ? -8.368 0.488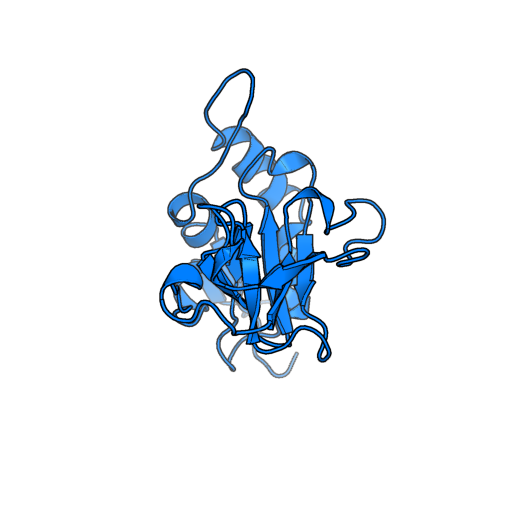 -10.245 1.00 98.31 85 PRO A O 1
ATOM 679 N N . GLU A 1 86 ? -10.550 0.878 -10.612 1.00 98.25 86 GLU A N 1
ATOM 680 C CA . GLU A 1 86 ? -10.801 -0.262 -11.513 1.00 98.25 86 GLU A CA 1
ATOM 681 C C . GLU A 1 86 ? -9.799 -0.352 -12.673 1.00 98.25 86 GLU A C 1
ATOM 683 O O . GLU A 1 86 ? -9.251 -1.415 -12.952 1.00 98.25 86 GLU A O 1
ATOM 688 N N . HIS A 1 87 ? -9.462 0.776 -13.305 1.00 97.94 87 HIS A N 1
ATOM 689 C CA . HIS A 1 87 ? -8.510 0.803 -14.423 1.00 97.94 87 HIS A CA 1
ATOM 690 C C . HIS A 1 87 ? -7.061 0.447 -14.025 1.00 97.94 87 HIS A C 1
ATOM 692 O O . HIS A 1 87 ? -6.208 0.280 -14.901 1.00 97.94 87 HIS A O 1
ATOM 698 N N . LEU A 1 88 ? -6.771 0.339 -12.721 1.00 98.50 88 LEU A N 1
ATOM 699 C CA . LEU A 1 88 ? -5.496 -0.128 -12.172 1.00 98.50 88 LEU A CA 1
ATOM 700 C C . LEU A 1 88 ? -5.599 -1.522 -11.525 1.00 98.50 88 LEU A C 1
ATOM 702 O O . LEU A 1 88 ? -4.674 -1.936 -10.820 1.00 98.50 88 LEU A O 1
ATOM 706 N N . ASP A 1 89 ? -6.663 -2.284 -11.797 1.00 98.50 89 ASP A N 1
ATOM 707 C CA . ASP A 1 89 ? -6.726 -3.693 -11.407 1.00 98.50 89 ASP A CA 1
ATOM 708 C C . ASP A 1 89 ? -5.557 -4.492 -12.016 1.00 98.50 89 ASP A C 1
ATOM 710 O O . ASP A 1 89 ? -5.166 -4.307 -13.178 1.00 98.50 89 ASP A O 1
ATOM 714 N N . LYS A 1 90 ? -4.971 -5.379 -11.203 1.00 97.94 90 LYS A N 1
ATOM 715 C CA . LYS A 1 90 ? -3.831 -6.255 -11.543 1.00 97.94 90 LYS A CA 1
ATOM 716 C C . LYS A 1 90 ? -2.573 -5.515 -12.014 1.00 97.94 90 LYS A C 1
ATOM 718 O O . LYS A 1 90 ? -1.729 -6.102 -12.693 1.00 97.94 90 LYS A O 1
ATOM 723 N N . GLN A 1 91 ? -2.426 -4.243 -11.645 1.00 98.31 91 GLN A N 1
ATOM 724 C CA . GLN A 1 91 ? -1.216 -3.461 -11.903 1.00 98.31 91 GLN A CA 1
ATOM 725 C C . GLN A 1 91 ? -0.188 -3.633 -10.777 1.00 98.31 91 GLN A C 1
ATOM 727 O O . GLN A 1 91 ? -0.417 -4.364 -9.808 1.00 98.31 91 GLN A O 1
ATOM 732 N N . ILE A 1 92 ? 0.977 -2.991 -10.913 1.00 98.56 92 ILE A N 1
ATOM 733 C CA . ILE A 1 92 ? 2.106 -3.192 -9.998 1.00 98.56 92 ILE A CA 1
ATOM 734 C C . ILE A 1 92 ? 2.450 -1.906 -9.274 1.00 98.56 92 ILE A C 1
ATOM 736 O O . ILE A 1 92 ? 2.739 -0.888 -9.896 1.00 98.56 92 ILE A O 1
ATOM 740 N N . CYS A 1 93 ? 2.507 -1.974 -7.948 1.00 98.44 93 CYS A N 1
ATOM 741 C CA . CYS A 1 93 ? 3.004 -0.884 -7.127 1.00 98.44 93 CYS A CA 1
ATOM 742 C C . CYS A 1 93 ? 4.389 -1.182 -6.539 1.00 98.44 93 CYS A C 1
ATOM 744 O O . CYS A 1 93 ? 4.880 -2.323 -6.478 1.00 98.44 93 CYS A O 1
ATOM 746 N N . SER A 1 94 ? 5.050 -0.101 -6.137 1.00 98.31 94 SER A N 1
ATOM 747 C CA . SER A 1 94 ? 6.337 -0.128 -5.453 1.00 98.31 94 SER A CA 1
ATOM 748 C C . SER A 1 94 ? 6.259 -0.884 -4.126 1.00 98.31 94 SER A C 1
ATOM 750 O O . SER A 1 94 ? 5.296 -0.761 -3.370 1.00 98.31 94 SER A O 1
ATOM 752 N N . THR A 1 95 ? 7.335 -1.579 -3.757 1.00 97.56 95 THR A N 1
ATOM 753 C CA . THR A 1 95 ? 7.512 -2.127 -2.404 1.00 97.56 95 THR A CA 1
ATOM 754 C C . THR A 1 95 ? 7.533 -1.064 -1.304 1.00 97.56 95 THR A C 1
ATOM 756 O O . THR A 1 95 ? 7.408 -1.421 -0.136 1.00 97.56 95 THR A O 1
ATOM 759 N N . GLY A 1 96 ? 7.643 0.224 -1.658 1.00 96.81 96 GLY A N 1
ATOM 760 C CA . GLY A 1 96 ? 7.447 1.355 -0.742 1.00 96.81 96 GLY A CA 1
ATOM 761 C C . GLY A 1 96 ? 5.998 1.563 -0.281 1.00 96.81 96 GLY A C 1
ATOM 762 O O . GLY A 1 96 ? 5.753 2.427 0.558 1.00 96.81 96 GLY A O 1
ATOM 763 N N . TYR A 1 97 ? 5.048 0.787 -0.807 1.00 98.31 97 TYR A N 1
ATOM 764 C CA . TYR A 1 97 ? 3.676 0.723 -0.317 1.00 98.31 97 TYR A CA 1
ATOM 765 C C . TYR A 1 97 ? 3.425 -0.542 0.489 1.00 98.31 97 TYR A C 1
ATOM 767 O O . TYR A 1 97 ? 3.924 -1.617 0.156 1.00 98.31 97 TYR A O 1
ATOM 775 N N . PHE A 1 98 ? 2.560 -0.444 1.490 1.00 98.44 98 PHE A N 1
ATOM 776 C CA . PHE A 1 98 ? 1.820 -1.575 2.024 1.00 98.44 98 PHE A CA 1
ATOM 777 C C . PHE A 1 98 ? 0.472 -1.672 1.300 1.00 98.44 98 PHE A C 1
ATOM 779 O O . PHE A 1 98 ? -0.265 -0.689 1.241 1.00 98.44 98 PHE A O 1
ATOM 786 N N . VAL A 1 99 ? 0.172 -2.842 0.727 1.00 98.69 99 VAL A N 1
ATOM 787 C CA . VAL A 1 99 ? -1.111 -3.116 0.063 1.00 98.69 99 VAL A CA 1
ATOM 788 C C . VAL A 1 99 ? -2.061 -3.700 1.100 1.00 98.69 99 VAL A C 1
ATOM 790 O O . VAL A 1 99 ? -1.808 -4.759 1.676 1.00 98.69 99 VAL A O 1
ATOM 793 N N . ILE A 1 100 ? -3.147 -2.988 1.345 1.00 98.69 100 ILE A N 1
ATOM 794 C CA . ILE A 1 100 ? -4.188 -3.319 2.303 1.00 98.69 100 ILE A CA 1
ATOM 795 C C . ILE A 1 100 ? -5.365 -3.844 1.490 1.00 98.69 100 ILE A C 1
ATOM 797 O O . ILE A 1 100 ? -6.116 -3.068 0.902 1.00 98.69 100 ILE A O 1
ATOM 801 N N . ARG A 1 101 ? -5.510 -5.170 1.459 1.00 98.62 101 ARG A N 1
ATOM 802 C CA . ARG A 1 101 ? -6.640 -5.850 0.821 1.00 98.62 101 ARG A CA 1
ATOM 803 C 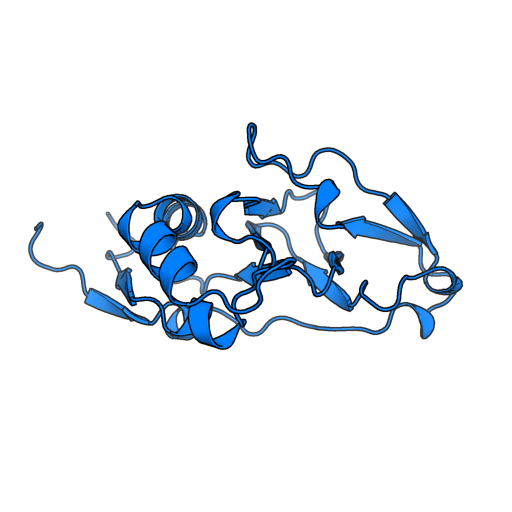C . ARG A 1 101 ? -7.645 -6.293 1.880 1.00 98.62 101 ARG A C 1
ATOM 805 O O . ARG A 1 101 ? -7.346 -7.248 2.600 1.00 98.62 101 ARG A O 1
ATOM 812 N N . PRO A 1 102 ? -8.802 -5.636 2.018 1.00 97.31 102 PRO A N 1
ATOM 813 C CA . PRO A 1 102 ? -9.771 -5.969 3.057 1.00 97.31 102 PRO A CA 1
ATOM 814 C C . PRO A 1 102 ? -10.393 -7.351 2.835 1.00 97.31 102 PRO A C 1
ATOM 816 O O . PRO A 1 102 ? -10.617 -7.775 1.700 1.00 97.31 102 PRO A O 1
ATOM 819 N N . LYS A 1 103 ? -10.689 -8.081 3.913 1.00 96.12 103 LYS A N 1
ATOM 820 C CA . LYS A 1 103 ? -11.597 -9.235 3.839 1.00 96.12 103 LYS A CA 1
ATOM 821 C C . LYS A 1 103 ? -13.024 -8.760 3.519 1.00 96.12 103 LYS A C 1
ATOM 823 O O . LYS A 1 103 ? -13.352 -7.624 3.849 1.00 96.12 103 LYS A O 1
ATOM 828 N N . PRO A 1 104 ? -13.895 -9.625 2.966 1.00 92.38 104 PRO A N 1
ATOM 829 C CA . PRO A 1 104 ? -15.290 -9.267 2.672 1.00 92.38 104 PRO A CA 1
ATOM 830 C C . PRO A 1 104 ? -16.078 -8.753 3.887 1.00 92.38 104 PRO A C 1
ATOM 832 O O . PRO A 1 104 ? -17.073 -8.058 3.742 1.00 92.38 104 PRO A O 1
ATOM 835 N N . GLU A 1 105 ? -15.616 -9.096 5.089 1.00 90.75 105 GLU A N 1
ATOM 836 C CA . GLU A 1 105 ? -16.228 -8.751 6.370 1.00 90.75 105 GLU A CA 1
ATOM 837 C C . GLU A 1 105 ? -16.043 -7.280 6.786 1.00 90.75 105 GLU A C 1
ATOM 839 O O . GLU A 1 105 ? -16.587 -6.869 7.806 1.00 90.75 105 GLU A O 1
ATOM 844 N N . ILE A 1 106 ? -15.234 -6.495 6.066 1.00 92.44 106 ILE A N 1
ATOM 845 C CA . ILE A 1 106 ? -14.961 -5.098 6.411 1.00 92.44 106 ILE A CA 1
ATOM 846 C C . ILE A 1 106 ? -14.901 -4.222 5.163 1.00 92.44 106 ILE A C 1
ATOM 848 O O . ILE A 1 106 ? -14.260 -4.543 4.163 1.00 92.44 106 ILE A O 1
ATOM 852 N N . ASN A 1 107 ? -15.568 -3.073 5.238 1.00 93.81 107 ASN A N 1
ATOM 853 C CA . ASN A 1 107 ? -15.615 -2.123 4.140 1.00 93.81 107 ASN A CA 1
ATOM 854 C C . ASN A 1 107 ? -14.233 -1.477 3.905 1.00 93.81 107 ASN A C 1
ATOM 856 O O . ASN A 1 107 ? -13.586 -0.996 4.840 1.00 93.81 107 ASN A O 1
ATOM 860 N N . ASN A 1 108 ? -13.787 -1.421 2.647 1.00 95.69 108 ASN A N 1
ATOM 861 C CA . ASN A 1 108 ? -12.503 -0.815 2.292 1.00 95.69 108 ASN A CA 1
ATOM 862 C C . ASN A 1 108 ? -12.452 0.684 2.629 1.00 95.69 108 ASN A C 1
ATOM 864 O O . ASN A 1 108 ? -11.473 1.146 3.209 1.00 95.69 108 ASN A O 1
ATOM 868 N N . ARG A 1 109 ? -13.518 1.445 2.363 1.00 96.25 109 ARG A N 1
ATOM 869 C CA . ARG A 1 109 ? -13.586 2.877 2.692 1.00 96.25 109 ARG A CA 1
ATOM 870 C C . ARG A 1 109 ? -13.501 3.119 4.193 1.00 96.25 109 ARG A C 1
ATOM 872 O O . ARG A 1 109 ? -12.874 4.085 4.611 1.00 96.25 109 ARG A O 1
ATOM 879 N N . PHE A 1 110 ? -14.066 2.229 5.008 1.00 95.94 110 PHE A N 1
ATOM 880 C CA . PHE A 1 110 ? -13.910 2.315 6.460 1.00 95.94 110 PHE A CA 1
ATOM 881 C C . PHE A 1 110 ? -12.434 2.210 6.874 1.00 95.94 110 PHE A C 1
ATOM 883 O O . PHE A 1 110 ? -11.947 3.061 7.619 1.00 95.94 110 PHE A O 1
ATOM 890 N N . ILE A 1 111 ? -11.695 1.226 6.339 1.00 97.19 111 ILE A N 1
ATOM 891 C CA . ILE A 1 111 ? -10.248 1.127 6.583 1.00 97.19 111 ILE A CA 1
ATOM 892 C C . ILE A 1 111 ? -9.532 2.367 6.044 1.00 97.19 111 ILE A C 1
ATOM 894 O O . ILE A 1 111 ? -8.704 2.930 6.749 1.00 97.19 111 ILE A O 1
ATOM 898 N N . PHE A 1 112 ? -9.870 2.827 4.838 1.00 98.12 112 PHE A N 1
ATOM 899 C CA . PHE A 1 112 ? -9.275 4.019 4.235 1.00 98.12 112 PHE A CA 1
ATOM 900 C C . PHE A 1 112 ? -9.380 5.233 5.166 1.00 98.12 112 PHE A C 1
ATOM 902 O O . PHE A 1 112 ? -8.354 5.814 5.506 1.00 98.12 112 PHE A O 1
ATOM 909 N N . TYR A 1 113 ? -10.576 5.550 5.674 1.00 97.31 113 TYR A N 1
ATOM 910 C CA . TYR A 1 113 ? -10.770 6.650 6.626 1.00 97.31 113 TYR A CA 1
ATOM 911 C C . TYR A 1 113 ? -10.097 6.407 7.983 1.00 97.31 113 TYR A C 1
ATOM 913 O O . TYR A 1 113 ? -9.584 7.350 8.587 1.00 97.31 113 TYR A O 1
ATOM 921 N N . PHE A 1 114 ? -10.030 5.158 8.454 1.00 97.06 114 PHE A N 1
ATOM 922 C CA . PHE A 1 114 ? -9.303 4.817 9.679 1.00 97.06 114 PHE A CA 1
ATOM 923 C C . PHE A 1 114 ? -7.816 5.209 9.608 1.00 97.06 114 PHE A C 1
ATOM 925 O O . PHE A 1 114 ? -7.269 5.705 10.600 1.00 97.06 114 PHE A O 1
ATOM 932 N N . LEU A 1 115 ? -7.173 5.057 8.445 1.00 97.25 115 LEU A N 1
ATOM 933 C CA . LEU A 1 115 ? -5.760 5.415 8.256 1.00 97.25 115 LEU A CA 1
ATOM 934 C C . LEU A 1 115 ? -5.494 6.927 8.379 1.00 97.25 115 LEU A C 1
ATOM 936 O O . LEU A 1 115 ? -4.362 7.323 8.648 1.00 97.25 115 LEU A O 1
ATOM 940 N N . PHE A 1 116 ? -6.521 7.771 8.236 1.00 96.56 116 PHE A N 1
ATOM 941 C CA . PHE A 1 116 ? -6.415 9.223 8.426 1.00 96.56 116 PHE A CA 1
ATOM 942 C C . PHE A 1 116 ? -6.650 9.670 9.868 1.00 96.56 116 PHE A C 1
ATOM 944 O O . PHE A 1 116 ? -6.448 10.839 10.192 1.00 96.56 116 PHE A O 1
ATOM 951 N N . THR A 1 117 ? -7.060 8.765 10.760 1.00 96.75 117 THR A N 1
ATOM 952 C CA . THR A 1 117 ? -7.303 9.129 12.158 1.00 96.75 117 THR A CA 1
ATOM 953 C C . THR A 1 117 ? -6.021 9.617 12.832 1.00 96.75 117 THR A C 1
ATOM 955 O O . THR A 1 117 ? -4.922 9.101 12.593 1.00 96.75 117 THR A O 1
ATOM 958 N N . GLU A 1 118 ? -6.160 10.585 13.740 1.00 95.69 118 GLU A N 1
ATOM 959 C CA . GLU A 1 118 ? -5.033 11.098 14.530 1.00 95.69 118 GLU A CA 1
ATOM 960 C C . GLU A 1 118 ? -4.331 9.980 15.298 1.00 95.69 118 GLU A C 1
ATOM 962 O O . GLU A 1 118 ? -3.105 9.940 15.368 1.00 95.69 118 GLU A O 1
ATOM 967 N N . LYS A 1 119 ? -5.105 9.027 15.832 1.00 95.75 119 LYS A N 1
ATOM 968 C CA . LYS A 1 119 ? -4.575 7.872 16.559 1.00 95.75 119 LYS A CA 1
ATOM 969 C C . LYS A 1 119 ? -3.653 7.029 15.677 1.00 95.75 119 LYS A C 1
ATOM 971 O O . LYS A 1 119 ? -2.535 6.731 16.094 1.00 95.75 119 LYS A O 1
ATOM 976 N N . PHE A 1 120 ? -4.100 6.659 14.476 1.00 96.81 120 PHE A N 1
ATOM 977 C CA . PHE A 1 120 ? -3.279 5.885 13.545 1.00 96.81 120 PHE A CA 1
ATOM 978 C C . PHE A 1 120 ? -2.030 6.674 13.129 1.00 96.81 120 PHE A C 1
ATOM 980 O O . PHE A 1 120 ? -0.911 6.173 13.243 1.00 96.81 120 PHE A O 1
ATOM 987 N N . THR A 1 121 ? -2.205 7.936 12.733 1.00 95.81 121 THR A N 1
ATOM 988 C CA . THR A 1 121 ? -1.109 8.800 12.267 1.00 95.81 121 THR A CA 1
ATOM 989 C C . THR A 1 121 ? -0.058 9.032 13.356 1.00 95.81 121 THR A C 1
ATOM 991 O O . THR A 1 121 ? 1.141 8.915 13.096 1.00 95.81 121 THR A O 1
ATOM 994 N N . LYS A 1 122 ? -0.483 9.272 14.603 1.00 96.06 122 LYS A N 1
ATOM 995 C CA . LYS A 1 122 ? 0.408 9.406 15.764 1.00 96.06 122 LYS A CA 1
ATOM 996 C C . LYS A 1 122 ? 1.194 8.123 16.019 1.00 96.06 122 LYS A C 1
ATOM 998 O O . LYS A 1 122 ? 2.400 8.190 16.240 1.00 96.06 122 LYS A O 1
ATOM 1003 N N . ASN A 1 123 ? 0.542 6.962 15.944 1.00 96.62 123 ASN A N 1
ATOM 1004 C CA . ASN A 1 123 ? 1.226 5.679 16.097 1.00 96.62 123 ASN A CA 1
ATOM 1005 C C . ASN A 1 123 ? 2.288 5.473 15.010 1.00 96.62 123 ASN A C 1
ATOM 1007 O O . ASN A 1 123 ? 3.401 5.065 15.330 1.00 96.62 123 ASN A O 1
ATOM 1011 N N . MET A 1 124 ? 1.990 5.807 13.749 1.00 97.19 124 MET A N 1
ATOM 1012 C CA . MET A 1 124 ? 2.985 5.748 12.671 1.00 97.19 124 MET A CA 1
ATOM 1013 C C . MET A 1 124 ? 4.157 6.704 12.922 1.00 97.19 124 MET A C 1
ATOM 1015 O O . MET A 1 124 ? 5.306 6.333 12.695 1.00 97.19 124 MET A O 1
ATOM 1019 N N . GLY A 1 125 ? 3.885 7.900 13.452 1.00 95.25 125 GLY A N 1
ATOM 1020 C CA . GLY A 1 125 ? 4.916 8.866 13.837 1.00 95.25 125 GLY A CA 1
ATOM 1021 C C . GLY A 1 125 ? 5.830 8.391 14.974 1.00 95.25 125 GLY A C 1
ATOM 1022 O O . GLY A 1 125 ? 7.003 8.751 14.987 1.00 95.25 125 GLY A O 1
ATOM 1023 N N . ILE A 1 126 ? 5.316 7.568 15.895 1.00 95.62 126 ILE A N 1
ATOM 1024 C CA . ILE A 1 126 ? 6.093 6.953 16.987 1.00 95.62 126 ILE A CA 1
ATOM 1025 C C . ILE A 1 126 ? 6.895 5.743 16.488 1.00 95.62 126 ILE A C 1
ATOM 1027 O O . ILE A 1 126 ? 8.033 5.542 16.904 1.00 95.62 126 ILE A O 1
ATOM 1031 N N . LEU A 1 127 ? 6.296 4.919 15.625 1.00 95.94 127 LEU A N 1
ATOM 1032 C CA . LEU A 1 127 ? 6.879 3.650 15.177 1.00 95.94 127 LEU A CA 1
ATOM 1033 C C . LEU A 1 127 ? 7.896 3.813 14.047 1.00 95.94 127 LEU A C 1
ATOM 1035 O O . LEU A 1 127 ? 8.739 2.932 13.871 1.00 95.94 127 LEU A O 1
ATOM 1039 N N . GLN A 1 128 ? 7.819 4.902 13.276 1.00 93.88 128 GLN A N 1
ATOM 1040 C CA . GLN A 1 128 ? 8.742 5.133 12.171 1.00 93.88 128 GLN A CA 1
ATOM 1041 C C . GLN A 1 128 ? 10.199 5.174 12.655 1.00 93.88 128 GLN A C 1
ATOM 1043 O O . GLN A 1 128 ? 10.530 5.780 13.674 1.00 93.88 128 GLN A O 1
ATOM 1048 N N . LYS A 1 129 ? 11.090 4.544 11.889 1.00 92.25 129 LYS A N 1
ATOM 1049 C CA . LYS A 1 129 ? 12.531 4.489 12.165 1.00 92.25 129 LYS A CA 1
ATOM 1050 C C . LYS A 1 129 ? 13.319 5.050 10.991 1.00 92.25 129 LYS A C 1
ATOM 1052 O O . LYS A 1 129 ? 12.912 4.894 9.844 1.00 92.25 129 LYS A O 1
ATOM 1057 N N . GLY A 1 130 ? 14.476 5.637 11.286 1.00 87.12 130 GLY A N 1
ATOM 1058 C CA . GLY A 1 130 ? 15.362 6.265 10.305 1.00 87.12 130 GLY A CA 1
ATOM 1059 C C . GLY A 1 130 ? 15.263 7.788 10.342 1.00 87.12 130 GLY A C 1
ATOM 1060 O O . GLY A 1 130 ? 14.171 8.343 10.353 1.00 87.12 130 GLY A O 1
ATOM 1061 N N . ALA A 1 131 ? 16.412 8.467 10.373 1.00 80.31 131 ALA A N 1
ATOM 1062 C CA . ALA A 1 131 ? 16.466 9.922 10.515 1.00 80.31 131 ALA A CA 1
ATOM 1063 C C . ALA A 1 131 ? 16.043 10.646 9.223 1.00 80.31 131 ALA A C 1
ATOM 1065 O O . ALA A 1 131 ? 15.055 11.371 9.199 1.00 80.31 131 ALA A O 1
ATOM 1066 N N . SER A 1 132 ? 16.764 10.424 8.120 1.00 80.88 132 SER A N 1
ATOM 1067 C CA . SER A 1 132 ? 16.537 11.149 6.855 1.00 80.88 132 SER A CA 1
ATOM 1068 C C . SER A 1 132 ? 15.388 10.578 6.010 1.00 80.88 132 SER A C 1
ATOM 1070 O O . SER A 1 132 ? 14.807 11.270 5.165 1.00 80.88 132 SER A O 1
ATOM 1072 N N . TYR A 1 133 ? 15.060 9.303 6.226 1.00 83.44 133 TYR A N 1
ATOM 1073 C CA . TYR A 1 133 ? 14.047 8.561 5.477 1.00 83.44 133 TYR A CA 1
ATOM 1074 C C . TYR A 1 133 ? 13.242 7.672 6.436 1.00 83.44 133 TYR A C 1
ATOM 1076 O O . TYR A 1 133 ? 13.415 6.453 6.437 1.00 83.44 133 TYR A O 1
ATOM 1084 N N . PRO A 1 134 ? 12.421 8.280 7.314 1.00 91.75 134 PRO A N 1
ATOM 1085 C CA . PRO A 1 134 ? 11.677 7.531 8.311 1.00 91.75 134 PRO A CA 1
ATOM 1086 C C . PRO A 1 134 ? 10.698 6.574 7.631 1.00 91.75 134 PRO A C 1
ATOM 1088 O O . PRO A 1 134 ? 10.026 6.955 6.671 1.00 91.75 134 PRO A O 1
ATOM 1091 N N . ALA A 1 135 ? 10.614 5.340 8.116 1.00 95.50 135 ALA A N 1
ATOM 1092 C CA . ALA A 1 135 ? 9.717 4.329 7.574 1.00 95.50 135 ALA A CA 1
ATOM 1093 C C . ALA A 1 135 ? 9.146 3.422 8.667 1.00 95.50 135 ALA A C 1
ATOM 1095 O O . ALA A 1 135 ? 9.787 3.191 9.694 1.00 95.50 135 ALA A O 1
ATOM 1096 N N . VAL A 1 136 ? 7.953 2.891 8.418 1.00 97.06 136 VAL A N 1
ATOM 1097 C CA . VAL A 1 136 ? 7.321 1.822 9.207 1.00 97.06 136 VAL A CA 1
ATOM 1098 C C . VAL A 1 136 ? 7.366 0.507 8.439 1.00 97.06 136 VAL A C 1
ATOM 1100 O O . VAL A 1 136 ? 7.462 0.490 7.211 1.00 97.06 136 VAL A O 1
ATOM 1103 N N . THR A 1 137 ? 7.301 -0.612 9.151 1.00 97.19 137 THR A N 1
ATOM 1104 C CA . THR A 1 137 ? 7.227 -1.936 8.524 1.00 97.19 137 THR A CA 1
ATOM 1105 C C . THR A 1 137 ? 5.778 -2.348 8.252 1.00 97.19 137 THR A C 1
ATOM 1107 O O . THR A 1 137 ? 4.846 -1.897 8.920 1.00 97.19 137 THR A O 1
ATOM 1110 N N . ASP A 1 138 ? 5.577 -3.290 7.325 1.00 96.56 138 ASP A N 1
ATOM 1111 C CA . ASP A 1 138 ? 4.269 -3.929 7.109 1.00 96.56 138 ASP A CA 1
ATOM 1112 C C . ASP A 1 138 ? 3.729 -4.566 8.412 1.00 96.56 138 ASP A C 1
ATOM 1114 O O . ASP A 1 138 ? 2.519 -4.628 8.627 1.00 96.56 138 ASP A O 1
ATOM 1118 N N . GLY A 1 139 ? 4.620 -5.030 9.300 1.00 97.62 139 GLY A N 1
ATOM 1119 C CA . GLY A 1 139 ? 4.265 -5.573 10.614 1.00 97.62 139 GLY A CA 1
ATOM 1120 C C . GLY A 1 139 ? 3.710 -4.515 11.569 1.00 97.62 139 GLY A C 1
ATOM 1121 O O . GLY A 1 139 ? 2.693 -4.762 12.218 1.00 97.62 139 GLY A O 1
ATOM 1122 N N . ASP A 1 140 ? 4.317 -3.326 11.594 1.00 97.62 140 ASP A N 1
ATOM 1123 C CA . ASP A 1 140 ? 3.854 -2.193 12.407 1.00 97.62 140 ASP A CA 1
ATOM 1124 C C . ASP A 1 140 ? 2.433 -1.774 12.012 1.00 97.62 140 ASP A C 1
ATOM 1126 O O . ASP A 1 140 ? 1.590 -1.529 12.878 1.00 97.62 140 ASP A O 1
ATOM 1130 N N . ILE A 1 141 ? 2.141 -1.750 10.706 1.00 97.62 141 ILE A N 1
ATOM 1131 C CA . ILE A 1 141 ? 0.812 -1.410 10.182 1.00 97.62 141 ILE A CA 1
ATOM 1132 C C . ILE A 1 141 ? -0.201 -2.507 10.531 1.00 97.62 141 ILE A C 1
ATOM 1134 O O . ILE A 1 141 ? -1.281 -2.216 11.045 1.00 97.62 141 ILE A O 1
ATOM 1138 N N . LYS A 1 142 ? 0.147 -3.784 10.323 1.00 97.94 142 LYS A N 1
ATOM 1139 C CA . LYS A 1 142 ? -0.730 -4.924 10.658 1.00 97.94 142 LYS A CA 1
ATOM 1140 C C . LYS A 1 142 ? -1.068 -5.003 12.146 1.00 97.94 142 LYS A C 1
ATOM 1142 O O . LYS A 1 142 ? -2.149 -5.479 12.488 1.00 97.94 142 LYS A O 1
ATOM 1147 N N . ALA A 1 143 ? -0.167 -4.555 13.017 1.00 98.00 143 ALA A N 1
ATOM 1148 C CA . ALA A 1 143 ? -0.366 -4.558 14.462 1.00 98.00 143 ALA A CA 1
ATOM 1149 C C . ALA A 1 143 ? -1.312 -3.450 14.959 1.00 98.00 143 ALA A C 1
ATOM 1151 O O . ALA A 1 143 ? -1.724 -3.495 16.120 1.00 98.00 143 ALA A O 1
ATOM 1152 N N . GLN A 1 144 ? -1.666 -2.471 14.115 1.00 97.69 144 GLN A N 1
ATOM 1153 C CA . GLN A 1 144 ? -2.573 -1.397 14.513 1.00 97.69 144 GLN A CA 1
ATOM 1154 C C . GLN A 1 144 ? -3.956 -1.937 14.860 1.00 97.69 144 GLN A C 1
ATOM 1156 O O . GLN A 1 144 ? -4.458 -2.871 14.241 1.00 97.69 144 GLN A O 1
ATOM 1161 N N . ILE A 1 145 ? -4.571 -1.325 15.864 1.00 96.50 145 ILE A N 1
ATOM 1162 C CA . ILE A 1 145 ? -5.871 -1.735 16.375 1.00 96.50 145 ILE A CA 1
ATOM 1163 C C . ILE A 1 145 ? -6.967 -0.932 15.684 1.00 96.50 145 ILE A C 1
ATOM 1165 O O . ILE A 1 145 ? -6.988 0.297 15.791 1.00 96.50 145 ILE A O 1
ATOM 1169 N N . ILE A 1 146 ? -7.881 -1.636 15.019 1.00 94.94 146 ILE A N 1
ATOM 1170 C CA . ILE A 1 146 ? -8.995 -1.059 14.271 1.00 94.94 146 ILE A CA 1
ATOM 1171 C C . ILE A 1 146 ? -10.332 -1.459 14.923 1.00 94.94 146 ILE A C 1
ATOM 1173 O O . ILE A 1 146 ? -10.499 -2.622 15.313 1.00 94.94 146 ILE A O 1
ATOM 1177 N N . PRO A 1 147 ? -11.287 -0.522 15.074 1.00 92.31 147 PRO A N 1
ATOM 1178 C CA . PRO A 1 147 ? -12.654 -0.882 15.422 1.00 92.31 147 PRO A CA 1
ATOM 1179 C C . PRO A 1 147 ? -13.280 -1.716 14.302 1.00 92.31 147 PRO A C 1
ATOM 1181 O O . PRO A 1 147 ? -13.059 -1.451 13.127 1.00 92.31 147 PRO A O 1
ATOM 1184 N N . PHE A 1 148 ? -14.060 -2.722 14.660 1.00 88.12 148 PHE A N 1
ATOM 1185 C CA . PHE A 1 148 ? -14.680 -3.648 13.728 1.00 88.12 148 PHE A CA 1
ATOM 1186 C C . PHE A 1 148 ? -16.203 -3.555 13.891 1.00 88.12 148 PHE A C 1
ATOM 1188 O O . PHE A 1 148 ? -16.760 -4.266 14.736 1.00 88.12 148 PHE A O 1
ATOM 1195 N N . PRO A 1 149 ? -16.860 -2.630 13.161 1.00 80.00 149 PRO A N 1
ATOM 1196 C CA . PRO A 1 149 ? -18.314 -2.527 13.158 1.00 80.00 149 PRO A CA 1
ATOM 1197 C C . PRO A 1 149 ? -18.943 -3.783 12.560 1.00 80.00 149 PRO A C 1
ATOM 1199 O O . PRO A 1 149 ? -18.312 -4.503 11.780 1.00 80.00 149 PRO A O 1
ATOM 1202 N N . SER A 1 150 ? -20.205 -4.037 12.897 1.00 72.56 150 SER A N 1
ATOM 1203 C CA . SER A 1 150 ? -20.974 -5.036 12.157 1.00 72.56 150 SER A CA 1
ATOM 1204 C C . SER A 1 150 ? -21.219 -4.532 10.727 1.00 72.56 150 SER A C 1
ATOM 1206 O O . SER A 1 150 ? -21.417 -3.339 10.520 1.00 72.56 150 SER A O 1
ATOM 1208 N N . LEU A 1 151 ? -21.212 -5.419 9.726 1.00 65.88 151 LEU A N 1
ATOM 1209 C CA . LEU A 1 151 ? -21.383 -5.050 8.307 1.00 65.88 151 LEU A CA 1
ATOM 1210 C C . LEU A 1 151 ? -22.711 -4.334 7.982 1.00 65.88 151 LEU A C 1
ATOM 1212 O O . LEU A 1 151 ? -22.858 -3.811 6.882 1.00 65.88 151 LEU A O 1
ATOM 1216 N N . HIS A 1 152 ? -23.677 -4.353 8.902 1.00 61.50 152 HIS A N 1
ATOM 1217 C CA . HIS A 1 152 ? -25.028 -3.818 8.723 1.00 61.50 152 HIS A CA 1
ATOM 1218 C C . HIS A 1 152 ? -25.233 -2.416 9.324 1.00 61.50 152 HIS A C 1
ATOM 1220 O O . HIS A 1 152 ? -26.374 -1.958 9.381 1.00 61.50 152 HIS A O 1
ATOM 1226 N N . GLU A 1 153 ? -24.170 -1.753 9.784 1.00 55.34 153 GLU A N 1
ATOM 1227 C CA . GLU A 1 153 ? -24.213 -0.356 10.253 1.00 55.34 153 GLU A CA 1
ATOM 1228 C C . GLU A 1 153 ? -23.941 0.685 9.165 1.00 55.34 153 GLU A C 1
ATOM 1230 O O . GLU A 1 153 ? -23.111 0.426 8.263 1.00 55.34 153 GLU A O 1
#

Radius of gyration: 15.87 Å; chains: 1; bounding box: 42×29×45 Å

Secondary structure (DSSP, 8-state):
--TT-EEEEGGGGB----B--GGGSTT-EEEEE-GGGB-TTT-SB---EEEEGGG--TTEEEEP-TT-EEEESBSGGG--EEEPPGGGTT-EEETTEEEE-B-TTS-HHHHHHHTTSHHHHHHHHHH-B-SSS-B--HHHHHTSEEEE--TT-

Sequence (153 aa):
MKADWQVKKLGDVLQKTETINPSQSPEWMFNYIDVSSVSNSTFQIEETQRIKGSAAPSRARKVVKENDIIFATIRPTLQRIAIVPEHLDKQICSTGYFVIRPKPEINNRFIFYFLFTEKFTKNMGILQKGASYPAVTDGDIKAQIIPFPSLHE